Protein AF-A0A526QJ55-F1 (afdb_monomer_lite)

Foldseek 3Di:
DPDPVNVVCVVVPQCVVVVDDGPPVVVVVVVVVVVVVVCVVVVVVVVVVLLVVLVVVLVVCPPHPCNVVSVVVSVVD

Radius of gyration: 25.11 Å; chains: 1; bounding box: 43×26×68 Å

Secondary structure (DSSP, 8-state):
---HHHHHHHHTT-GGGGTPPP--HHHHHHHHHHHHHHHHHHHHHHHHHHHHHHHHHHHHTTTSTTHHHHHHHHTT-

Sequence (77 aa):
RLSAARLGDLLAGDLRAFGGPSTNEPLAGRIRAEQVSIVLRSTLLGMAANILNAATFVIAVWGSPDQTKAILWASVI

pLDDT: mean 76.02, std 15.39, range [48.31, 96.19]

Structure (mmCIF, N/CA/C/O backbone):
data_AF-A0A526QJ55-F1
#
_entry.id   AF-A0A526QJ55-F1
#
loop_
_atom_site.group_PDB
_atom_site.id
_atom_site.type_symbol
_atom_site.label_atom_id
_atom_site.label_alt_id
_atom_site.label_comp_id
_atom_site.label_asym_id
_atom_site.label_entity_id
_atom_site.label_seq_id
_atom_site.pdbx_PDB_ins_code
_atom_site.Cartn_x
_atom_site.Cartn_y
_atom_site.Cartn_z
_atom_site.occupancy
_atom_site.B_iso_or_equiv
_atom_site.auth_seq_id
_atom_site.auth_comp_id
_atom_site.auth_asym_id
_atom_site.auth_atom_id
_atom_site.pdbx_PDB_model_num
ATOM 1 N N . ARG A 1 1 ? 20.448 -14.653 -51.245 1.00 48.31 1 ARG A N 1
ATOM 2 C CA . ARG A 1 1 ? 21.326 -15.502 -50.404 1.00 48.31 1 ARG A CA 1
ATOM 3 C C . ARG A 1 1 ? 21.500 -14.796 -49.062 1.00 48.31 1 ARG A C 1
ATOM 5 O O . ARG A 1 1 ? 22.310 -13.885 -48.971 1.00 48.31 1 ARG A O 1
ATOM 12 N N . LEU A 1 2 ? 20.658 -15.105 -48.074 1.00 52.12 2 LEU A N 1
ATOM 13 C CA . LEU A 1 2 ? 20.816 -14.587 -46.711 1.00 52.12 2 LEU A CA 1
ATOM 14 C C . LEU A 1 2 ? 22.001 -15.327 -46.075 1.00 52.12 2 LEU A C 1
ATOM 16 O O . LEU A 1 2 ? 21.976 -16.550 -45.989 1.00 52.12 2 LEU A O 1
ATOM 20 N N . SER A 1 3 ? 23.071 -14.597 -45.751 1.00 62.31 3 SER A N 1
ATOM 21 C CA . SER A 1 3 ? 24.278 -15.156 -45.129 1.00 62.31 3 SER A CA 1
ATOM 22 C C . SER A 1 3 ? 23.954 -15.646 -43.717 1.00 62.31 3 SER A C 1
ATOM 24 O O . SER A 1 3 ? 23.272 -14.937 -42.977 1.00 62.31 3 SER A O 1
ATOM 26 N N . ALA A 1 4 ? 24.463 -16.821 -43.337 1.00 61.66 4 ALA A N 1
ATOM 27 C CA . ALA A 1 4 ? 24.316 -17.389 -41.993 1.00 61.66 4 ALA A CA 1
ATOM 28 C C . ALA A 1 4 ? 24.766 -16.414 -40.886 1.00 61.66 4 ALA A C 1
ATOM 30 O O . ALA A 1 4 ? 24.182 -16.408 -39.807 1.00 61.66 4 ALA A O 1
ATOM 31 N N . ALA A 1 5 ? 25.715 -15.522 -41.192 1.00 60.94 5 ALA A N 1
ATOM 32 C CA . ALA A 1 5 ? 26.138 -14.443 -40.301 1.00 60.94 5 ALA A CA 1
ATOM 33 C C . ALA A 1 5 ? 24.981 -13.498 -39.921 1.00 60.94 5 ALA A C 1
ATOM 35 O O . ALA A 1 5 ? 24.798 -13.184 -38.754 1.00 60.94 5 ALA A O 1
ATOM 36 N N . ARG A 1 6 ? 24.116 -13.138 -40.879 1.00 59.91 6 ARG A N 1
ATOM 37 C CA . ARG A 1 6 ? 22.991 -12.215 -40.649 1.00 59.91 6 ARG A CA 1
ATOM 38 C C . ARG A 1 6 ? 21.879 -12.839 -39.801 1.00 59.91 6 ARG A C 1
ATOM 40 O O . ARG A 1 6 ? 21.167 -12.123 -39.114 1.00 59.91 6 ARG A O 1
ATOM 47 N N . LEU A 1 7 ? 21.712 -14.163 -39.867 1.00 63.38 7 LEU A N 1
ATOM 48 C CA . LEU A 1 7 ? 20.796 -14.902 -38.989 1.00 63.38 7 LEU A CA 1
ATOM 49 C C . LEU A 1 7 ? 21.374 -15.052 -37.577 1.00 63.38 7 LEU A C 1
ATOM 51 O O . LEU A 1 7 ? 20.620 -14.957 -36.615 1.00 63.38 7 LEU A O 1
ATOM 55 N N . GLY A 1 8 ? 22.693 -15.233 -37.459 1.00 66.94 8 GLY A N 1
ATOM 56 C CA . GLY A 1 8 ? 23.400 -15.211 -36.178 1.00 66.94 8 GLY A CA 1
ATOM 57 C C . GLY A 1 8 ? 23.244 -13.872 -35.459 1.00 66.94 8 GLY A C 1
ATOM 58 O O . GLY A 1 8 ? 22.853 -13.856 -34.297 1.00 66.94 8 GLY A O 1
ATOM 59 N N . ASP A 1 9 ? 23.431 -12.763 -36.174 1.00 60.31 9 ASP A N 1
ATOM 60 C CA . ASP A 1 9 ? 23.269 -11.412 -35.621 1.00 60.31 9 ASP A CA 1
ATOM 61 C C . ASP A 1 9 ? 21.819 -11.137 -35.181 1.00 60.31 9 ASP A C 1
ATOM 63 O O . ASP A 1 9 ? 21.581 -10.578 -34.112 1.00 60.31 9 ASP A O 1
ATOM 67 N N . LEU A 1 10 ? 20.830 -11.606 -35.952 1.00 61.56 10 LEU A N 1
ATOM 68 C CA . LEU A 1 10 ? 19.409 -11.498 -35.601 1.00 61.56 10 LEU A CA 1
ATOM 69 C C . LEU A 1 10 ? 19.038 -12.318 -34.356 1.00 61.56 10 LEU A C 1
ATOM 71 O O . LEU A 1 10 ? 18.296 -11.834 -33.502 1.00 61.56 10 LEU A O 1
ATOM 75 N N . LEU A 1 11 ? 19.549 -13.547 -34.237 1.00 65.06 11 LEU A N 1
ATOM 76 C CA . LEU A 1 11 ? 19.328 -14.407 -33.067 1.00 65.06 11 LEU A CA 1
ATOM 77 C C . LEU A 1 11 ? 20.083 -13.906 -31.828 1.00 65.06 11 LEU A C 1
ATOM 79 O O . LEU A 1 11 ? 19.622 -14.120 -30.710 1.00 65.06 11 LEU A O 1
ATOM 83 N N . ALA A 1 12 ? 21.197 -13.199 -32.024 1.00 65.44 12 ALA A N 1
ATOM 84 C CA . ALA A 1 12 ? 21.926 -12.487 -30.978 1.00 65.44 12 ALA A CA 1
ATOM 85 C C . ALA A 1 12 ? 21.256 -11.158 -30.565 1.00 65.44 12 ALA A C 1
ATOM 87 O O . ALA A 1 12 ? 21.733 -10.492 -29.646 1.00 65.44 12 ALA A O 1
ATOM 88 N N . GLY A 1 13 ? 20.136 -10.784 -31.199 1.00 59.00 13 GLY A N 1
ATOM 89 C CA . GLY A 1 13 ? 19.323 -9.627 -30.824 1.00 59.00 13 GLY A CA 1
ATOM 90 C C . GLY A 1 13 ? 19.635 -8.333 -31.580 1.00 59.00 13 GLY A C 1
ATOM 91 O O . GLY A 1 13 ? 19.159 -7.273 -31.171 1.00 59.00 13 GLY A O 1
ATOM 92 N N . ASP A 1 14 ? 20.393 -8.381 -32.680 1.00 58.38 14 ASP A N 1
ATOM 93 C CA . ASP A 1 14 ? 20.653 -7.206 -33.516 1.00 58.38 14 ASP A CA 1
ATOM 94 C C . ASP A 1 14 ? 19.457 -6.901 -34.438 1.00 58.38 14 ASP A C 1
ATOM 96 O O . ASP A 1 14 ? 19.321 -7.411 -35.551 1.00 58.38 14 ASP A O 1
ATOM 100 N N . LEU A 1 15 ? 18.552 -6.041 -33.965 1.00 61.09 15 LEU A N 1
ATOM 101 C CA . LEU A 1 15 ? 17.319 -5.652 -34.665 1.00 61.09 15 LEU A CA 1
ATOM 102 C C . LEU A 1 15 ? 17.519 -4.542 -35.713 1.00 61.09 15 LEU A C 1
ATOM 104 O O . LEU A 1 15 ? 16.541 -4.029 -36.270 1.00 61.09 15 LEU A O 1
ATOM 108 N N . ARG A 1 16 ? 18.766 -4.180 -36.045 1.00 60.94 16 ARG A N 1
ATOM 109 C CA . ARG A 1 16 ? 19.076 -3.148 -37.055 1.00 60.94 16 ARG A CA 1
ATOM 110 C C . ARG A 1 16 ? 18.495 -3.460 -38.432 1.00 60.94 16 ARG A C 1
ATOM 112 O O . ARG A 1 16 ? 18.164 -2.543 -39.178 1.00 60.94 16 ARG A O 1
ATOM 119 N N . ALA A 1 17 ? 18.310 -4.739 -38.762 1.00 59.78 17 ALA A N 1
ATOM 120 C CA . ALA A 1 17 ? 17.675 -5.165 -40.011 1.00 59.78 17 ALA A CA 1
ATOM 121 C C . ALA A 1 17 ? 16.187 -4.769 -40.123 1.00 59.78 17 ALA A C 1
ATOM 123 O O . ALA A 1 17 ? 15.658 -4.750 -41.232 1.00 59.78 17 ALA A O 1
ATOM 124 N N . PHE A 1 18 ? 15.534 -4.433 -39.004 1.00 63.81 18 PHE A N 1
ATOM 125 C CA . PHE A 1 18 ? 14.125 -4.029 -38.929 1.00 63.81 18 PHE A CA 1
ATOM 126 C C . PHE A 1 18 ? 13.936 -2.532 -38.621 1.00 63.81 18 PHE A C 1
ATOM 128 O O . PHE A 1 18 ? 12.820 -2.103 -38.341 1.00 63.81 18 PHE A O 1
ATOM 135 N N . GLY A 1 19 ? 15.007 -1.726 -38.654 1.00 59.31 19 GLY A N 1
ATOM 136 C CA . GLY A 1 19 ? 14.953 -0.302 -38.291 1.00 59.31 19 GLY A CA 1
ATOM 137 C C . GLY A 1 19 ? 14.942 -0.038 -36.779 1.00 59.31 19 GLY A C 1
ATOM 138 O O . GLY A 1 19 ? 14.661 1.082 -36.359 1.00 59.31 19 GLY A O 1
ATOM 139 N N . GLY A 1 20 ? 15.244 -1.054 -35.962 1.00 58.28 20 GLY A N 1
ATOM 140 C CA . GLY A 1 20 ? 15.373 -0.934 -34.511 1.00 58.28 20 GLY A CA 1
ATOM 141 C C . GLY A 1 20 ? 16.730 -0.356 -34.077 1.00 58.28 20 GLY A C 1
ATOM 142 O O . GLY A 1 20 ? 17.717 -0.478 -34.811 1.00 58.28 20 GLY A O 1
ATOM 143 N N . PRO A 1 21 ? 16.801 0.278 -32.891 1.00 53.44 21 PRO A N 1
ATOM 144 C CA . PRO A 1 21 ? 18.033 0.861 -32.368 1.00 53.44 21 PRO A CA 1
ATOM 145 C C . PRO A 1 21 ? 19.126 -0.204 -32.215 1.00 53.44 21 PRO A C 1
ATOM 147 O O . PRO A 1 21 ? 18.856 -1.322 -31.776 1.00 53.44 21 PRO A O 1
ATOM 150 N N . SER A 1 22 ? 20.362 0.144 -32.589 1.00 55.69 22 SER A N 1
ATOM 151 C CA . SER A 1 22 ? 21.509 -0.757 -32.461 1.00 55.69 22 SER A CA 1
ATOM 152 C C . SER A 1 22 ? 21.752 -1.132 -30.999 1.00 55.69 22 SER A C 1
ATOM 154 O O . SER A 1 22 ? 21.529 -0.316 -30.101 1.00 55.69 22 SER A O 1
ATOM 156 N N . THR A 1 23 ? 22.273 -2.340 -30.770 1.00 54.03 23 THR A N 1
ATOM 157 C CA . THR A 1 23 ? 22.885 -2.832 -29.521 1.00 54.03 23 THR A CA 1
ATOM 158 C C . THR A 1 23 ? 24.138 -2.029 -29.148 1.00 54.03 23 THR A C 1
ATOM 160 O O . THR A 1 23 ? 25.208 -2.557 -28.879 1.00 54.03 23 THR A O 1
ATOM 163 N N . ASN A 1 24 ? 24.024 -0.704 -29.096 1.00 55.28 24 ASN A N 1
ATOM 164 C CA . ASN A 1 24 ? 24.930 0.105 -28.309 1.00 55.28 24 ASN A CA 1
ATOM 165 C C . ASN A 1 24 ? 24.490 -0.118 -26.858 1.00 55.28 24 ASN A C 1
ATOM 167 O O . ASN A 1 24 ? 23.628 0.607 -26.358 1.00 55.28 24 ASN A O 1
ATOM 171 N N . GLU A 1 25 ? 25.055 -1.146 -26.216 1.00 55.56 25 GLU A N 1
ATOM 172 C CA . GLU A 1 25 ? 24.939 -1.493 -24.789 1.00 55.56 25 GLU A CA 1
ATOM 173 C C . GLU A 1 25 ? 24.601 -0.294 -23.863 1.00 55.56 25 GLU A C 1
ATOM 175 O O . GLU A 1 25 ? 23.660 -0.394 -23.069 1.00 55.56 25 GLU A O 1
ATOM 180 N N . PRO A 1 26 ? 25.264 0.882 -23.980 1.00 56.09 26 PRO A N 1
ATOM 181 C CA . PRO A 1 26 ? 24.963 2.037 -23.128 1.00 56.09 26 PRO A CA 1
ATOM 182 C C . PRO A 1 26 ? 23.579 2.688 -23.329 1.00 56.09 26 PRO A C 1
ATOM 184 O O . PRO A 1 26 ? 23.004 3.182 -22.360 1.00 56.09 26 PRO A O 1
ATOM 187 N N . LEU A 1 27 ? 23.008 2.707 -24.539 1.00 58.09 27 LEU A N 1
ATOM 188 C CA . LEU A 1 27 ? 21.698 3.337 -24.800 1.00 58.09 27 LEU A CA 1
ATOM 189 C C . LEU A 1 27 ? 20.536 2.456 -24.325 1.00 58.09 27 LEU A C 1
ATOM 191 O O . LEU A 1 27 ? 19.592 2.955 -23.712 1.00 58.09 27 LEU A O 1
ATOM 195 N N . ALA A 1 28 ? 20.634 1.143 -24.544 1.00 60.53 28 ALA A N 1
ATOM 196 C CA . ALA A 1 28 ? 19.659 0.181 -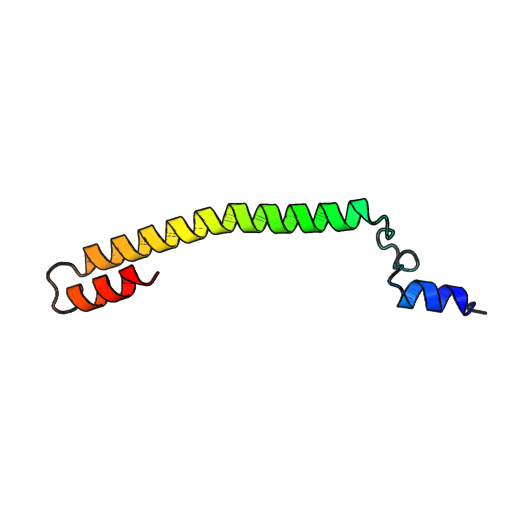24.036 1.00 60.53 28 ALA A CA 1
ATOM 197 C C . ALA A 1 28 ? 19.686 0.102 -22.497 1.00 60.53 28 ALA A C 1
ATOM 199 O O . ALA A 1 28 ? 18.632 0.004 -21.866 1.00 60.53 28 ALA A O 1
ATOM 200 N N . GLY A 1 29 ? 20.872 0.211 -21.884 1.00 60.16 29 GLY A N 1
ATOM 201 C CA . GLY A 1 29 ? 21.024 0.319 -20.432 1.00 60.16 29 GLY A CA 1
ATOM 202 C C . GLY A 1 29 ? 20.425 1.609 -19.865 1.00 60.16 29 GLY A C 1
ATOM 203 O O . GLY A 1 29 ? 19.709 1.567 -18.865 1.00 60.16 29 GLY A O 1
ATOM 204 N N . ARG A 1 30 ? 20.638 2.747 -20.538 1.00 65.19 30 ARG A N 1
ATOM 205 C CA . ARG A 1 30 ? 20.094 4.046 -20.119 1.00 65.19 30 ARG A CA 1
ATOM 206 C C . ARG A 1 30 ? 18.566 4.075 -20.113 1.00 65.19 30 ARG A C 1
ATOM 208 O O . ARG A 1 30 ? 17.986 4.511 -19.127 1.00 65.19 30 ARG A O 1
ATOM 215 N N . ILE A 1 31 ? 17.914 3.574 -21.162 1.00 65.75 31 ILE A N 1
ATOM 216 C CA . ILE A 1 31 ? 16.442 3.553 -21.241 1.00 65.7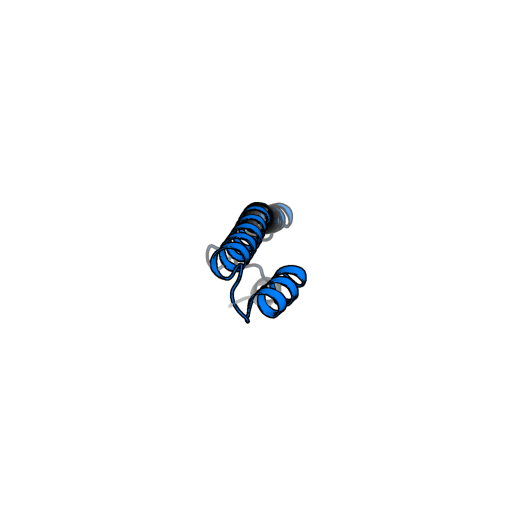5 31 ILE A CA 1
ATOM 217 C C . ILE A 1 31 ? 15.844 2.658 -20.143 1.00 65.75 31 ILE A C 1
ATOM 219 O O . ILE A 1 31 ? 14.866 3.039 -19.501 1.00 65.75 31 ILE A O 1
ATOM 223 N N . ARG A 1 32 ? 16.458 1.500 -19.859 1.00 66.75 32 ARG A N 1
ATOM 224 C CA . ARG A 1 32 ? 16.036 0.627 -18.747 1.00 66.75 32 ARG A CA 1
ATOM 225 C C . ARG A 1 32 ? 16.224 1.308 -17.390 1.00 66.75 32 ARG A C 1
ATOM 227 O O . ARG A 1 32 ? 15.343 1.220 -16.542 1.00 66.75 32 ARG A O 1
ATOM 234 N N . ALA A 1 33 ? 17.332 2.022 -17.194 1.00 69.12 33 ALA A N 1
ATOM 235 C CA . ALA A 1 33 ? 17.580 2.784 -15.972 1.00 69.12 33 ALA A CA 1
ATOM 236 C C . ALA A 1 33 ? 16.592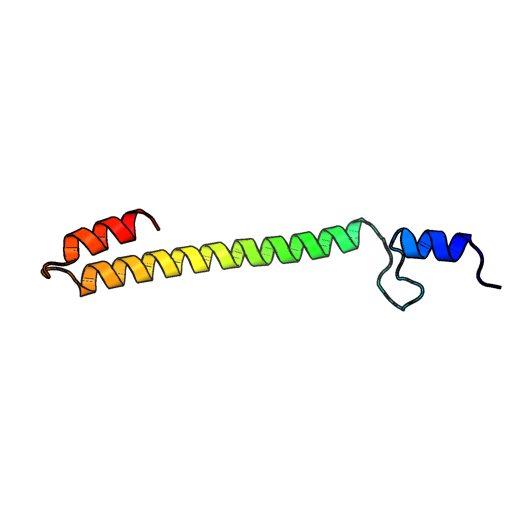 3.951 -15.797 1.00 69.12 33 ALA A C 1
ATOM 238 O O . ALA A 1 33 ? 16.128 4.193 -14.685 1.00 69.12 33 ALA A O 1
ATOM 239 N N . GLU A 1 34 ? 16.221 4.642 -16.877 1.00 68.56 34 GLU A N 1
ATOM 240 C CA . GLU A 1 34 ? 15.208 5.704 -16.852 1.00 68.56 34 GLU A CA 1
ATOM 241 C C . GLU A 1 34 ? 13.818 5.144 -16.508 1.00 68.56 34 GLU A C 1
ATOM 243 O O . GLU A 1 34 ? 13.147 5.690 -15.635 1.00 68.56 34 GLU A O 1
ATOM 248 N N . GLN A 1 35 ? 13.413 4.010 -17.092 1.00 71.62 35 GLN A N 1
ATOM 249 C CA . GLN A 1 35 ? 12.155 3.335 -16.742 1.00 71.62 35 GLN A CA 1
ATOM 250 C C . GLN A 1 35 ? 12.125 2.880 -15.277 1.00 71.62 35 GLN A C 1
ATOM 252 O O . GLN A 1 35 ? 11.147 3.129 -14.575 1.00 71.62 35 GLN A O 1
ATOM 257 N N . VAL A 1 36 ? 13.208 2.270 -14.790 1.00 70.44 36 VAL A N 1
ATOM 258 C C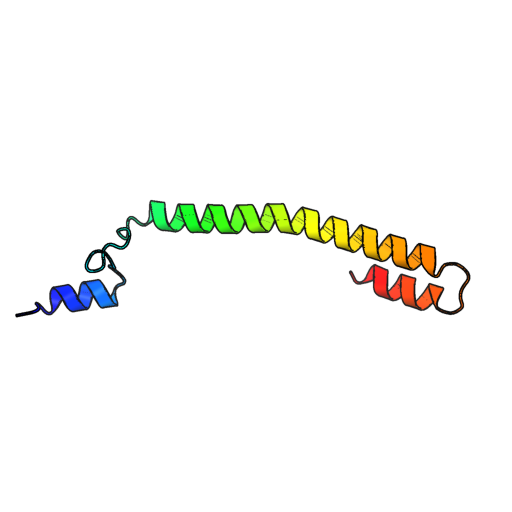A . VAL A 1 36 ? 13.335 1.849 -13.386 1.00 70.44 36 VAL A CA 1
ATOM 259 C C . VAL A 1 36 ? 13.298 3.062 -12.450 1.00 70.44 36 VAL A C 1
ATOM 261 O O . VAL A 1 36 ? 12.568 3.047 -11.463 1.00 70.44 36 VAL A O 1
ATOM 264 N N . SER A 1 37 ? 14.007 4.143 -12.782 1.00 75.25 37 SER A N 1
ATOM 265 C CA . SER A 1 37 ? 14.022 5.394 -12.012 1.00 75.25 37 SER A CA 1
ATOM 266 C C . SER A 1 37 ? 12.638 6.050 -11.922 1.00 75.25 37 SER A C 1
ATOM 268 O O . SER A 1 37 ? 12.214 6.476 -10.845 1.00 75.25 37 SER A O 1
ATOM 270 N N . ILE A 1 38 ? 11.893 6.077 -13.032 1.00 75.19 38 ILE A N 1
ATOM 271 C CA . ILE A 1 38 ? 10.518 6.591 -13.074 1.00 75.19 38 ILE A CA 1
ATOM 272 C C . ILE A 1 38 ? 9.596 5.742 -12.195 1.00 75.19 38 ILE A C 1
ATOM 274 O O . ILE A 1 38 ? 8.832 6.300 -11.405 1.00 75.19 38 ILE A O 1
ATOM 278 N N . VAL A 1 39 ? 9.695 4.412 -12.283 1.00 72.44 39 VAL A N 1
ATOM 279 C CA . VAL A 1 39 ? 8.918 3.497 -11.436 1.00 72.44 39 VAL A CA 1
ATOM 280 C C . VAL A 1 39 ? 9.247 3.731 -9.967 1.00 72.44 39 VAL A C 1
ATOM 282 O O . VAL A 1 39 ? 8.334 3.956 -9.188 1.00 72.44 39 VAL A O 1
ATOM 285 N N . LEU A 1 40 ? 10.524 3.787 -9.581 1.00 76.06 40 LEU A N 1
ATOM 286 C CA . LEU A 1 40 ? 10.935 4.044 -8.195 1.00 76.06 40 LEU A CA 1
ATOM 287 C C . LEU A 1 40 ? 10.390 5.369 -7.650 1.00 76.06 40 LEU A C 1
ATOM 289 O O . LEU A 1 40 ? 9.879 5.415 -6.530 1.00 76.06 40 LEU A O 1
ATOM 293 N N . ARG A 1 41 ? 10.447 6.441 -8.449 1.00 78.56 41 ARG A N 1
ATOM 294 C CA . ARG A 1 41 ? 9.899 7.746 -8.060 1.00 78.56 41 ARG A CA 1
ATOM 295 C C . ARG A 1 41 ? 8.375 7.700 -7.903 1.00 78.56 41 ARG A C 1
ATOM 297 O O . ARG A 1 41 ? 7.844 8.306 -6.976 1.00 78.56 41 ARG A O 1
ATOM 304 N N . SER A 1 42 ? 7.675 6.991 -8.786 1.00 83.44 42 SER A N 1
ATOM 305 C CA . SER A 1 42 ? 6.219 6.832 -8.720 1.00 83.44 42 SER A CA 1
ATOM 306 C C . SER A 1 42 ? 5.783 5.925 -7.565 1.00 83.44 42 SER A C 1
ATOM 308 O O . SER A 1 42 ? 4.809 6.244 -6.886 1.00 83.44 42 SER A O 1
ATOM 310 N N . THR A 1 43 ? 6.524 4.851 -7.291 1.00 84.25 43 THR A N 1
ATOM 311 C CA . THR A 1 43 ? 6.250 3.900 -6.208 1.00 84.25 43 THR A CA 1
ATOM 312 C C . THR A 1 43 ? 6.253 4.584 -4.849 1.00 84.25 43 THR A C 1
ATOM 314 O O . THR A 1 43 ? 5.371 4.308 -4.043 1.00 84.25 43 THR A O 1
ATOM 317 N N . LEU A 1 44 ? 7.173 5.525 -4.604 1.00 82.25 44 LEU A N 1
ATOM 318 C CA . LEU A 1 44 ? 7.198 6.285 -3.351 1.00 82.25 44 LEU A CA 1
ATOM 319 C C . LEU A 1 44 ? 5.891 7.063 -3.126 1.00 82.25 44 LEU A C 1
ATOM 321 O O . LEU A 1 44 ? 5.313 7.016 -2.041 1.00 82.25 44 LEU A O 1
ATOM 325 N N . LEU A 1 45 ? 5.406 7.751 -4.163 1.00 87.81 45 LEU A N 1
ATOM 326 C CA . LEU A 1 45 ? 4.142 8.488 -4.103 1.00 87.81 45 LEU A CA 1
ATOM 327 C C . LEU A 1 45 ? 2.943 7.539 -3.948 1.00 87.81 45 LEU A C 1
ATOM 329 O O . LEU A 1 45 ? 2.012 7.846 -3.208 1.00 87.81 45 LEU A O 1
ATOM 333 N N . GLY A 1 46 ? 2.985 6.369 -4.592 1.00 88.06 46 GLY A N 1
ATOM 334 C CA . GLY A 1 46 ? 1.967 5.326 -4.445 1.00 88.06 46 GLY A CA 1
ATOM 335 C C . GLY A 1 46 ? 1.905 4.742 -3.031 1.00 88.06 46 GLY A C 1
ATOM 336 O O . GLY A 1 46 ? 0.821 4.598 -2.472 1.00 88.06 46 GLY A O 1
ATOM 337 N N . MET A 1 47 ? 3.057 4.473 -2.412 1.00 90.06 47 MET A N 1
ATOM 338 C CA . MET A 1 47 ? 3.136 4.013 -1.021 1.00 90.06 47 MET A CA 1
ATOM 339 C C . MET A 1 47 ? 2.581 5.062 -0.055 1.00 90.06 47 MET A C 1
ATOM 341 O O . MET A 1 47 ? 1.794 4.727 0.826 1.00 90.06 47 MET A O 1
ATOM 345 N N . ALA A 1 48 ? 2.911 6.341 -0.262 1.00 90.06 48 ALA A N 1
ATOM 346 C CA . ALA A 1 48 ? 2.353 7.427 0.540 1.00 90.06 48 ALA A CA 1
ATOM 347 C C . ALA A 1 48 ? 0.819 7.503 0.422 1.00 90.06 48 ALA A C 1
ATOM 349 O O . ALA A 1 48 ? 0.129 7.646 1.432 1.00 90.06 48 ALA A O 1
ATOM 350 N N . ALA A 1 49 ? 0.276 7.353 -0.791 1.00 92.75 49 ALA A N 1
ATOM 351 C CA . ALA A 1 49 ? -1.168 7.308 -1.012 1.00 92.75 49 ALA A CA 1
ATOM 352 C C . ALA A 1 49 ? -1.829 6.106 -0.312 1.00 92.75 49 ALA A C 1
ATOM 354 O O . ALA A 1 49 ? -2.888 6.263 0.294 1.00 92.75 49 ALA A O 1
ATOM 355 N N . ASN A 1 50 ? -1.196 4.928 -0.329 1.00 91.56 50 ASN A N 1
ATOM 356 C CA . ASN A 1 50 ? -1.690 3.755 0.397 1.00 91.56 50 ASN A CA 1
ATOM 357 C C . ASN A 1 50 ? -1.737 3.984 1.913 1.00 91.56 50 ASN A C 1
ATOM 359 O O . ASN A 1 50 ? -2.751 3.669 2.534 1.00 91.56 50 ASN A O 1
ATOM 363 N N . ILE A 1 51 ? -0.696 4.586 2.496 1.00 93.25 51 ILE A N 1
ATOM 364 C CA . ILE A 1 51 ? -0.660 4.923 3.928 1.00 93.25 51 ILE A CA 1
ATOM 365 C C . ILE A 1 51 ? -1.778 5.913 4.278 1.00 93.25 51 ILE A C 1
ATOM 367 O O . ILE A 1 51 ? -2.507 5.713 5.249 1.00 93.25 51 ILE A O 1
ATOM 371 N N . LEU A 1 52 ? -1.959 6.962 3.469 1.00 95.56 52 LEU A N 1
ATOM 372 C CA . LEU A 1 52 ? -3.028 7.950 3.657 1.00 95.56 52 LEU A CA 1
ATOM 373 C C . LEU A 1 52 ? -4.423 7.317 3.569 1.00 95.56 52 LEU A C 1
ATOM 375 O O . LEU A 1 52 ? -5.290 7.619 4.391 1.00 95.56 52 LEU A O 1
ATOM 379 N N . ASN A 1 53 ? -4.637 6.415 2.610 1.00 94.31 53 ASN A N 1
ATOM 380 C CA . ASN A 1 53 ? -5.896 5.686 2.475 1.00 94.31 53 ASN A CA 1
ATOM 381 C C . ASN A 1 53 ? -6.153 4.775 3.681 1.00 94.31 53 ASN A C 1
ATOM 383 O O . ASN A 1 53 ? -7.264 4.770 4.211 1.00 94.31 53 ASN A O 1
ATOM 387 N N . ALA A 1 54 ? -5.135 4.054 4.159 1.00 93.06 54 ALA A N 1
ATOM 388 C CA . ALA A 1 54 ? -5.250 3.209 5.343 1.00 93.06 54 ALA A CA 1
ATOM 389 C C . ALA A 1 54 ? -5.570 4.033 6.603 1.00 93.06 54 ALA A C 1
ATOM 391 O O . ALA A 1 54 ? -6.481 3.683 7.353 1.00 93.06 54 ALA A O 1
ATOM 392 N N . ALA A 1 55 ? -4.898 5.173 6.798 1.00 94.38 55 ALA A N 1
ATOM 393 C CA . ALA A 1 55 ? -5.181 6.091 7.900 1.00 94.38 55 ALA A CA 1
ATOM 394 C C . ALA A 1 55 ? -6.613 6.647 7.829 1.00 94.38 55 ALA A C 1
ATOM 396 O O . ALA A 1 55 ? -7.332 6.648 8.828 1.00 94.38 55 ALA A O 1
ATOM 397 N N . THR A 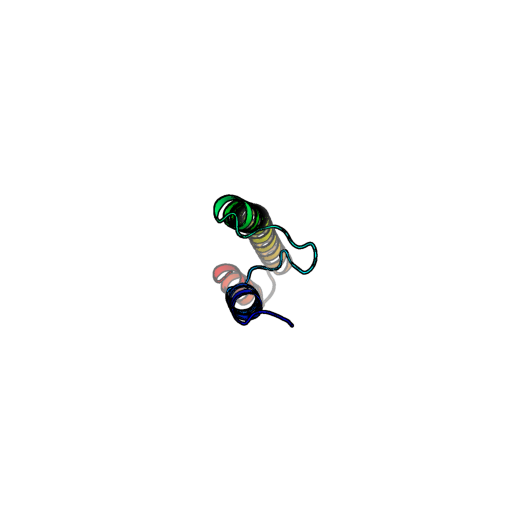1 56 ? -7.054 7.060 6.638 1.00 95.94 56 THR A N 1
ATOM 398 C CA . THR A 1 56 ? -8.420 7.556 6.408 1.00 95.94 56 THR A CA 1
ATOM 399 C C . THR A 1 56 ? -9.459 6.485 6.730 1.00 95.94 56 THR A C 1
ATOM 401 O O . THR A 1 56 ? -10.455 6.773 7.389 1.00 95.94 56 THR A O 1
ATOM 404 N N . PHE A 1 57 ? -9.211 5.236 6.329 1.00 94.38 57 PHE A N 1
ATOM 405 C CA . PHE A 1 57 ? -10.087 4.109 6.638 1.00 94.38 57 PHE A CA 1
ATOM 406 C C . PHE A 1 57 ? -10.185 3.844 8.147 1.00 94.38 57 PHE A C 1
ATOM 408 O O . PHE A 1 57 ? -11.291 3.716 8.669 1.00 94.38 57 PHE A O 1
ATOM 415 N N . VAL A 1 58 ? -9.055 3.832 8.866 1.00 94.88 58 VAL A N 1
ATOM 416 C CA . VAL A 1 58 ? -9.026 3.656 10.331 1.00 94.88 58 VAL A CA 1
ATOM 417 C C . VAL A 1 58 ? -9.792 4.769 11.050 1.00 94.88 58 VAL A C 1
ATOM 419 O O . VAL A 1 58 ? -10.515 4.497 12.008 1.00 94.88 58 VAL A O 1
ATOM 422 N N . ILE A 1 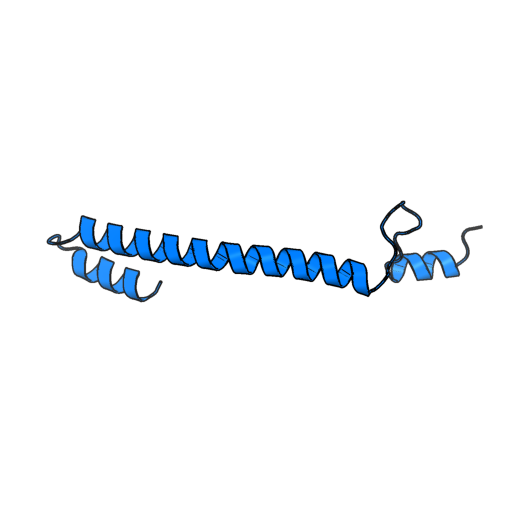59 ? -9.673 6.013 10.583 1.00 95.56 59 ILE A N 1
ATOM 423 C CA . ILE A 1 59 ? -10.429 7.147 11.130 1.00 95.56 59 ILE A CA 1
ATOM 424 C C . ILE A 1 59 ? -11.927 6.986 10.847 1.00 95.56 59 ILE A C 1
ATOM 426 O O . ILE A 1 59 ? -12.743 7.203 11.738 1.00 95.56 59 ILE A O 1
ATOM 430 N N . ALA A 1 60 ? -12.300 6.575 9.633 1.00 95.69 60 ALA A N 1
ATOM 431 C CA . ALA A 1 60 ? -13.700 6.418 9.238 1.00 95.69 60 ALA A CA 1
ATOM 432 C C . ALA A 1 60 ? -14.443 5.356 10.067 1.00 95.69 60 ALA A C 1
ATOM 434 O O . ALA A 1 60 ? -15.642 5.480 10.303 1.00 95.69 60 ALA A O 1
ATOM 435 N N . VAL A 1 61 ? -13.733 4.322 10.517 1.00 96.19 61 VAL A N 1
ATOM 436 C CA . VAL A 1 61 ? -14.280 3.197 11.292 1.00 96.19 61 VAL A CA 1
ATOM 437 C C . VAL A 1 61 ? -14.059 3.358 12.806 1.00 96.19 61 VAL A C 1
ATOM 439 O O . VAL A 1 61 ? -14.370 2.451 13.584 1.00 96.19 61 VAL A O 1
ATOM 442 N N . TRP A 1 62 ? -13.527 4.505 13.242 1.00 94.44 62 TRP A N 1
ATOM 443 C CA . TRP A 1 62 ? -13.204 4.782 14.639 1.00 94.44 62 TRP A CA 1
ATOM 444 C C . TRP A 1 62 ? -14.455 4.780 15.523 1.00 94.44 62 TRP A C 1
ATOM 446 O O . TRP A 1 62 ? -15.462 5.408 15.203 1.00 94.44 62 TRP A O 1
ATOM 456 N N . GLY A 1 63 ? -14.404 4.066 16.648 1.00 90.88 63 GLY A N 1
ATOM 457 C CA . GLY A 1 63 ? -15.552 3.882 17.538 1.00 90.88 63 GLY A CA 1
ATOM 458 C C . GLY A 1 63 ? -16.573 2.844 17.059 1.00 90.88 63 GLY A C 1
ATOM 459 O O . GLY A 1 63 ? -17.549 2.594 17.764 1.00 90.88 63 GLY A O 1
ATOM 460 N N . SER A 1 64 ? -16.360 2.209 15.902 1.00 93.75 64 SER A N 1
ATOM 461 C CA . SER A 1 64 ? -17.160 1.059 15.475 1.00 93.75 64 SER A CA 1
ATOM 462 C C . SER A 1 64 ? -16.572 -0.266 15.999 1.00 93.75 64 SER A C 1
ATOM 464 O O . SER A 1 64 ? -15.381 -0.332 16.324 1.00 93.75 64 SER A O 1
ATOM 466 N N . PRO A 1 65 ? -17.357 -1.360 16.018 1.00 92.38 65 PRO A N 1
ATOM 467 C CA . PRO A 1 65 ? -16.866 -2.686 16.401 1.00 92.38 65 PRO A CA 1
ATOM 468 C C . PRO A 1 65 ? -15.686 -3.199 15.556 1.00 92.38 65 PRO A C 1
ATOM 470 O O . PRO A 1 65 ? -14.928 -4.054 16.014 1.00 92.38 65 PRO A O 1
ATOM 473 N N . ASP A 1 66 ? -15.515 -2.691 14.331 1.00 92.56 66 ASP A N 1
ATOM 474 C CA . ASP A 1 66 ? -14.479 -3.144 13.399 1.00 92.56 66 ASP A CA 1
ATOM 475 C C . ASP A 1 66 ? -13.164 -2.352 13.499 1.00 92.56 66 ASP A C 1
ATOM 477 O O . ASP A 1 66 ? -12.192 -2.689 12.820 1.00 92.56 66 ASP A O 1
ATOM 481 N N . GLN A 1 67 ? -13.078 -1.359 14.393 1.00 93.00 67 GLN A N 1
ATOM 482 C CA . GLN A 1 67 ? -11.883 -0.530 14.588 1.00 93.00 67 GLN A CA 1
ATOM 483 C C . GLN A 1 67 ? -10.610 -1.361 14.811 1.00 93.00 67 GLN A C 1
ATOM 485 O O . GLN A 1 67 ? -9.589 -1.118 14.171 1.00 93.00 67 GLN A O 1
ATOM 490 N N . THR A 1 68 ? -10.662 -2.377 15.676 1.00 91.38 68 THR A N 1
ATOM 491 C CA . THR A 1 68 ? -9.492 -3.219 15.978 1.00 91.38 68 THR A CA 1
ATOM 492 C C . THR A 1 68 ? -9.012 -3.996 14.751 1.00 91.38 68 THR A C 1
ATOM 494 O O . THR A 1 68 ? -7.808 -4.111 14.524 1.00 91.38 68 THR A O 1
ATOM 497 N N . LYS A 1 69 ? -9.938 -4.496 13.922 1.00 91.56 69 LYS A N 1
ATOM 498 C CA . LYS A 1 69 ? -9.598 -5.210 12.681 1.00 91.56 69 LYS A CA 1
ATOM 499 C C . LYS A 1 69 ? -8.991 -4.263 11.651 1.00 91.56 69 LYS A C 1
ATOM 501 O O . LYS A 1 69 ? -8.025 -4.629 10.989 1.00 91.56 69 LYS A O 1
ATOM 506 N N . ALA A 1 70 ? -9.532 -3.052 11.544 1.00 91.31 70 ALA A N 1
ATOM 507 C CA . ALA A 1 70 ? -9.024 -2.033 10.637 1.00 91.31 70 ALA A CA 1
ATOM 508 C C . ALA A 1 70 ? -7.607 -1.578 11.008 1.00 91.31 70 ALA A C 1
ATOM 510 O O . ALA A 1 70 ? -6.767 -1.456 10.123 1.00 91.31 70 ALA A O 1
ATOM 511 N N . ILE A 1 71 ? -7.316 -1.397 12.302 1.00 91.69 71 ILE A N 1
ATOM 512 C CA . ILE A 1 71 ? -5.966 -1.068 12.787 1.00 91.69 71 ILE A CA 1
ATOM 513 C C . ILE A 1 71 ? -4.984 -2.204 12.478 1.00 91.69 71 ILE A C 1
ATOM 515 O O . ILE A 1 71 ? -3.902 -1.947 11.956 1.00 91.69 71 ILE A O 1
ATOM 519 N N . LEU A 1 72 ? -5.362 -3.459 12.755 1.00 93.81 72 LEU A N 1
ATOM 520 C CA . LEU A 1 72 ? -4.520 -4.619 12.442 1.00 93.81 72 LEU A CA 1
ATOM 521 C C . LEU A 1 72 ? -4.228 -4.715 10.943 1.00 93.81 72 LEU A C 1
ATOM 523 O O . LEU A 1 72 ? -3.073 -4.867 10.558 1.00 93.81 72 LEU A O 1
ATOM 527 N N . TRP A 1 73 ? -5.245 -4.569 10.096 1.00 92.75 73 TRP A N 1
ATOM 528 C CA . TRP A 1 73 ? -5.067 -4.567 8.646 1.00 92.75 73 TRP A CA 1
ATOM 529 C C . TRP A 1 73 ? -4.159 -3.421 8.173 1.00 92.75 73 TRP A C 1
ATOM 531 O O . TRP A 1 73 ? -3.228 -3.660 7.407 1.00 92.75 73 TRP A O 1
ATOM 541 N N . ALA A 1 74 ? -4.373 -2.201 8.678 1.00 91.25 74 ALA A N 1
ATOM 542 C CA . ALA A 1 74 ? -3.579 -1.029 8.314 1.00 91.25 74 ALA A CA 1
ATOM 543 C C . ALA A 1 74 ? -2.110 -1.137 8.753 1.00 91.25 74 ALA A C 1
ATOM 545 O O . ALA A 1 74 ? -1.251 -0.555 8.106 1.00 91.25 74 ALA A O 1
ATOM 546 N N . SER A 1 75 ? -1.811 -1.887 9.820 1.00 89.62 75 SER A N 1
ATOM 547 C CA . SER A 1 75 ? -0.437 -2.088 10.310 1.00 89.62 75 SER A CA 1
ATOM 548 C C . SER A 1 75 ? 0.427 -3.030 9.459 1.00 89.62 75 SER A C 1
ATOM 550 O O . SER A 1 75 ? 1.637 -3.086 9.666 1.00 89.62 75 SER A O 1
ATOM 552 N N . VAL A 1 76 ? -0.181 -3.787 8.539 1.00 86.88 76 VAL A N 1
ATOM 553 C CA . VAL A 1 76 ? 0.508 -4.763 7.669 1.00 86.88 76 VAL A CA 1
ATOM 554 C C . VAL A 1 76 ? 0.778 -4.196 6.263 1.00 86.88 76 VAL A C 1
ATOM 556 O O . VAL A 1 76 ? 1.517 -4.805 5.490 1.00 86.88 76 VAL A O 1
ATOM 559 N N . ILE A 1 77 ? 0.190 -3.041 5.934 1.00 70.56 77 ILE A N 1
ATOM 560 C CA . ILE A 1 77 ? 0.454 -2.266 4.709 1.00 70.56 77 ILE A CA 1
ATOM 561 C C . ILE A 1 77 ? 1.667 -1.359 4.906 1.00 70.56 77 ILE A C 1
ATOM 563 O O . ILE A 1 77 ? 2.445 -1.241 3.932 1.00 70.56 77 ILE A O 1
#